Protein AF-A0A4V2ALG0-F1 (afdb_monomer_lite)

Structure (mmCIF, N/CA/C/O backbone):
data_AF-A0A4V2ALG0-F1
#
_entry.id   AF-A0A4V2ALG0-F1
#
loop_
_atom_site.group_PDB
_atom_site.id
_atom_site.type_symbol
_atom_site.label_atom_id
_atom_site.label_alt_id
_atom_site.label_comp_id
_atom_site.label_asym_id
_atom_site.label_entity_id
_atom_site.label_seq_id
_atom_site.pdbx_PDB_ins_code
_atom_site.Cartn_x
_atom_site.Cartn_y
_atom_site.Cartn_z
_atom_site.occupancy
_atom_site.B_iso_or_equiv
_atom_site.auth_seq_id
_atom_site.auth_comp_id
_atom_site.auth_asym_id
_atom_site.auth_atom_id
_atom_site.pdbx_PDB_model_num
ATOM 1 N N . MET A 1 1 ? 69.188 -24.074 -49.669 1.00 56.75 1 MET A N 1
ATOM 2 C CA . MET A 1 1 ? 67.776 -24.202 -49.230 1.00 56.75 1 MET A CA 1
ATOM 3 C C . MET A 1 1 ? 67.582 -24.717 -47.802 1.00 56.75 1 MET A C 1
ATOM 5 O O . MET A 1 1 ? 66.587 -24.349 -47.204 1.00 56.75 1 MET A O 1
ATOM 9 N N . ARG A 1 2 ? 68.477 -25.531 -47.213 1.00 62.72 2 ARG A N 1
ATOM 10 C CA . ARG A 1 2 ? 68.284 -26.038 -45.834 1.00 62.72 2 ARG A CA 1
ATOM 11 C C . ARG A 1 2 ? 68.480 -24.965 -44.745 1.00 62.72 2 ARG A C 1
ATOM 13 O O . ARG A 1 2 ? 67.666 -24.871 -43.841 1.00 62.72 2 ARG A O 1
ATOM 20 N N . ILE A 1 3 ? 69.483 -24.093 -44.883 1.00 70.00 3 ILE A N 1
ATOM 21 C CA . ILE A 1 3 ? 69.778 -22.999 -43.927 1.00 70.00 3 ILE A CA 1
ATOM 22 C C . ILE A 1 3 ? 68.693 -21.910 -43.899 1.00 70.00 3 ILE A C 1
ATOM 24 O O . ILE A 1 3 ? 68.341 -21.418 -42.832 1.00 70.00 3 ILE A O 1
ATOM 28 N N . THR A 1 4 ? 68.097 -21.591 -45.049 1.00 67.00 4 THR A N 1
ATOM 29 C CA . THR A 1 4 ? 66.991 -20.623 -45.150 1.00 67.00 4 THR A CA 1
ATOM 30 C C . THR A 1 4 ? 65.712 -21.122 -44.471 1.00 67.00 4 THR A C 1
ATOM 32 O O . THR A 1 4 ? 64.951 -20.317 -43.949 1.00 67.00 4 THR A O 1
ATOM 35 N N . ILE A 1 5 ? 65.498 -22.443 -44.423 1.00 69.81 5 ILE A N 1
ATOM 36 C CA . ILE A 1 5 ? 64.356 -23.060 -43.729 1.00 69.81 5 ILE A CA 1
ATOM 37 C C . ILE A 1 5 ? 64.545 -22.993 -42.209 1.00 69.81 5 ILE A C 1
ATOM 39 O O . ILE A 1 5 ? 63.609 -22.639 -41.502 1.00 69.81 5 ILE A O 1
ATOM 43 N N . TYR A 1 6 ? 65.757 -23.246 -41.702 1.00 71.56 6 TYR A N 1
ATOM 44 C CA . TYR A 1 6 ? 66.045 -23.099 -40.270 1.00 71.56 6 TYR A CA 1
ATOM 45 C C . TYR A 1 6 ? 65.950 -21.643 -39.801 1.00 71.56 6 TYR A C 1
ATOM 47 O O . TYR A 1 6 ? 65.432 -21.385 -38.718 1.00 71.56 6 TYR A O 1
ATOM 55 N N . PHE A 1 7 ? 66.368 -20.686 -40.633 1.00 70.06 7 PHE A N 1
ATOM 56 C CA . PHE A 1 7 ? 66.227 -19.259 -40.336 1.00 70.06 7 PHE A CA 1
ATOM 57 C C . PHE A 1 7 ? 64.752 -18.821 -40.270 1.00 70.06 7 PHE A C 1
ATOM 59 O O . PHE A 1 7 ? 64.362 -18.100 -39.355 1.00 70.06 7 PHE A O 1
ATOM 66 N N . LEU A 1 8 ? 63.911 -19.324 -41.182 1.00 65.69 8 LEU A N 1
ATOM 67 C CA . LEU A 1 8 ? 62.460 -19.104 -41.165 1.00 65.69 8 LEU A CA 1
ATOM 68 C C . LEU A 1 8 ? 61.798 -19.725 -39.919 1.00 65.69 8 LEU A C 1
ATOM 70 O O . LEU A 1 8 ? 60.897 -19.131 -39.331 1.00 65.69 8 LEU A O 1
ATOM 74 N N . PHE A 1 9 ? 62.268 -20.899 -39.491 1.00 67.62 9 PHE A N 1
ATOM 75 C CA . PHE A 1 9 ? 61.739 -21.602 -38.321 1.00 67.62 9 PHE A CA 1
ATOM 76 C C . PHE A 1 9 ? 62.095 -20.890 -37.005 1.00 67.62 9 PHE A C 1
ATOM 78 O O . PHE A 1 9 ? 61.253 -20.774 -36.120 1.00 67.62 9 PHE A O 1
ATOM 85 N N . ILE A 1 10 ? 63.312 -20.342 -36.901 1.00 69.19 10 ILE A N 1
ATOM 86 C CA . ILE A 1 10 ? 63.761 -19.548 -35.745 1.00 69.19 10 ILE A CA 1
ATOM 87 C C . ILE A 1 10 ? 63.024 -18.200 -35.680 1.00 69.19 10 ILE A C 1
ATOM 89 O O . ILE A 1 10 ? 62.610 -17.787 -34.599 1.00 69.19 10 ILE A O 1
ATOM 93 N N . LEU A 1 11 ? 62.780 -17.549 -36.824 1.00 65.62 11 LEU A N 1
ATOM 94 C CA . LEU A 1 11 ? 62.005 -16.303 -36.895 1.00 65.62 11 LEU A CA 1
ATOM 95 C C . LEU A 1 11 ? 60.551 -16.499 -36.426 1.00 65.62 11 LEU A C 1
ATOM 97 O O . LEU A 1 11 ? 60.003 -15.648 -35.732 1.00 65.62 11 LEU A O 1
ATOM 101 N N . CYS A 1 12 ? 59.940 -17.641 -36.751 1.00 61.31 12 CYS A N 1
ATOM 102 C CA . CYS A 1 12 ? 58.574 -17.967 -36.337 1.00 61.31 12 CYS A CA 1
ATOM 103 C C . CYS A 1 12 ? 58.467 -18.253 -34.824 1.00 61.31 12 CYS A C 1
ATOM 105 O O . CYS A 1 12 ? 57.448 -17.952 -34.204 1.00 61.31 12 CYS A O 1
ATOM 107 N N . LEU A 1 13 ? 59.539 -18.763 -34.208 1.00 59.53 13 LEU A N 1
ATOM 108 C CA . LEU A 1 13 ? 59.584 -19.102 -32.782 1.00 59.53 13 LEU A CA 1
ATOM 109 C C . LEU A 1 13 ? 59.753 -17.868 -31.873 1.00 59.53 13 LEU A C 1
ATOM 111 O O . LEU A 1 13 ? 59.259 -17.869 -30.749 1.00 59.53 13 LEU A O 1
ATOM 115 N N . VAL A 1 14 ? 60.372 -16.788 -32.369 1.00 58.97 14 VAL A N 1
ATOM 116 C CA . VAL A 1 14 ? 60.548 -15.521 -31.624 1.00 58.97 14 VAL A CA 1
ATOM 117 C C . VAL A 1 14 ? 59.280 -14.648 -31.637 1.00 58.97 14 VAL A C 1
ATOM 119 O O . VAL A 1 14 ? 59.068 -13.859 -30.719 1.00 58.97 14 VAL A O 1
ATOM 122 N N . CYS A 1 15 ? 58.380 -14.819 -32.611 1.00 56.28 15 CYS A N 1
ATOM 123 C CA . CYS A 1 15 ? 57.115 -14.072 -32.676 1.00 56.28 15 CYS A CA 1
ATOM 124 C C . CYS A 1 15 ? 56.004 -14.609 -31.746 1.00 56.28 15 CYS A C 1
ATOM 126 O O . CYS A 1 15 ? 54.980 -13.947 -31.589 1.00 56.28 15 CYS A O 1
ATOM 128 N N . GLY A 1 16 ? 56.178 -15.785 -31.130 1.00 58.50 16 GLY A N 1
ATOM 129 C CA . GLY A 1 16 ? 55.144 -16.435 -30.310 1.00 58.50 16 GLY A CA 1
ATOM 130 C C . GLY A 1 16 ? 55.005 -15.915 -28.872 1.00 58.50 16 GLY A C 1
ATOM 131 O O . GLY A 1 16 ? 53.985 -16.153 -28.231 1.00 58.50 16 GLY A O 1
ATOM 132 N N . SER A 1 17 ? 55.992 -15.188 -28.348 1.00 58.59 17 SER A N 1
ATOM 133 C CA . SER A 1 17 ? 56.011 -14.699 -26.961 1.00 58.59 17 SER A CA 1
ATOM 134 C C . SER A 1 17 ? 55.757 -13.194 -26.902 1.00 58.59 17 SER A C 1
ATOM 136 O O . SER A 1 17 ? 56.627 -12.421 -26.509 1.00 58.59 17 SER A O 1
ATOM 138 N N . GLY A 1 18 ? 54.573 -12.775 -27.352 1.00 57.31 18 GLY A N 1
ATOM 139 C CA . GLY A 1 18 ? 54.255 -11.356 -27.496 1.00 57.31 18 GLY A CA 1
ATOM 140 C C . GLY A 1 18 ? 52.825 -10.930 -27.195 1.00 57.31 18 GLY A C 1
ATOM 141 O O . GLY A 1 18 ? 52.535 -9.787 -27.485 1.00 57.31 18 GLY A O 1
ATOM 142 N N . PHE A 1 19 ? 51.937 -11.759 -26.629 1.00 55.88 19 PHE A N 1
ATOM 143 C CA . PHE A 1 19 ? 50.620 -11.290 -26.154 1.00 55.88 19 PHE A CA 1
ATOM 144 C C . PHE A 1 19 ? 50.095 -1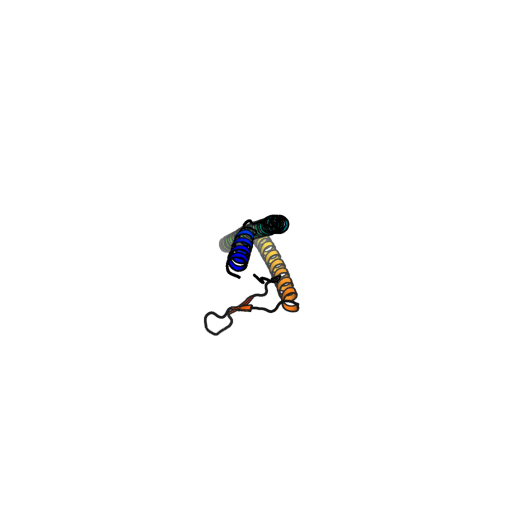2.158 -25.003 1.00 55.88 19 PHE A C 1
ATOM 146 O O . PHE A 1 19 ? 49.235 -13.013 -25.188 1.00 55.88 19 PHE A O 1
ATOM 153 N N . ALA A 1 20 ? 50.614 -11.945 -23.796 1.00 52.47 20 ALA A N 1
ATOM 154 C CA . ALA A 1 20 ? 50.040 -12.515 -22.579 1.00 52.47 20 ALA A CA 1
ATOM 155 C C . ALA A 1 20 ? 50.227 -11.552 -21.397 1.00 52.47 20 ALA A C 1
ATOM 157 O O . ALA A 1 20 ? 51.215 -11.649 -20.682 1.00 52.47 20 ALA A O 1
ATOM 158 N N . GLN A 1 21 ? 49.294 -10.598 -21.262 1.00 54.53 21 GLN A N 1
ATOM 159 C CA . GLN A 1 21 ? 48.782 -9.955 -20.031 1.00 54.53 21 GLN A CA 1
ATOM 160 C C . GLN A 1 21 ? 47.932 -8.738 -20.461 1.00 54.53 21 GLN A C 1
ATOM 162 O O . GLN A 1 21 ? 48.431 -7.810 -21.083 1.00 54.53 21 GLN A O 1
ATOM 167 N N . GLN A 1 22 ? 46.601 -8.838 -20.451 1.00 47.31 22 GLN A N 1
ATOM 168 C CA . GLN A 1 22 ? 45.689 -8.634 -19.312 1.00 47.31 22 GLN A CA 1
ATOM 169 C C . GLN A 1 22 ? 45.488 -7.168 -18.908 1.00 47.31 22 GLN A C 1
ATOM 171 O O . GLN A 1 22 ? 46.365 -6.535 -18.334 1.00 47.31 22 GLN A O 1
ATOM 176 N N . GLY A 1 23 ? 44.238 -6.721 -19.082 1.00 45.31 23 GLY A N 1
ATOM 177 C CA . GLY A 1 23 ? 43.592 -5.793 -18.159 1.00 45.31 23 GLY A CA 1
ATOM 178 C C . GLY A 1 23 ? 43.332 -4.390 -18.693 1.00 45.31 23 GLY A C 1
ATOM 179 O O . GLY A 1 23 ? 43.867 -3.430 -18.147 1.00 45.31 23 GLY A O 1
ATOM 180 N N . VAL A 1 24 ? 42.410 -4.236 -19.652 1.00 47.25 24 VAL A N 1
ATOM 181 C CA . VAL A 1 24 ? 41.595 -3.009 -19.661 1.00 47.25 24 VAL A CA 1
ATOM 182 C C . VAL A 1 24 ? 40.765 -3.062 -18.382 1.00 47.25 24 VAL A C 1
ATOM 184 O O . VAL A 1 24 ? 39.770 -3.773 -18.279 1.00 47.25 24 VAL A O 1
ATOM 187 N N . HIS A 1 25 ? 41.270 -2.416 -17.338 1.00 49.28 25 HIS A N 1
ATOM 188 C CA . HIS A 1 25 ? 40.592 -2.334 -16.061 1.00 49.28 25 HIS A CA 1
ATOM 189 C C . HIS A 1 25 ? 39.508 -1.257 -16.196 1.00 49.28 25 HIS A C 1
ATOM 191 O O . HIS A 1 25 ? 39.760 -0.078 -15.940 1.00 49.28 25 HIS A O 1
ATOM 197 N N . ASP A 1 26 ? 38.307 -1.661 -16.623 1.00 45.72 26 ASP A N 1
ATOM 198 C CA . ASP A 1 26 ? 37.106 -0.817 -16.697 1.00 45.72 26 ASP A CA 1
ATOM 199 C C . ASP A 1 26 ? 36.679 -0.353 -15.292 1.00 45.72 26 ASP A C 1
ATOM 201 O O . ASP A 1 26 ? 35.728 -0.835 -14.673 1.00 45.72 26 ASP A O 1
ATOM 205 N N . THR A 1 27 ? 37.403 0.619 -14.743 1.00 56.88 27 THR A N 1
ATOM 206 C CA . THR A 1 27 ? 37.095 1.255 -13.452 1.00 56.88 27 THR A CA 1
ATOM 207 C C . THR A 1 27 ? 35.783 2.043 -13.498 1.00 56.88 27 THR A C 1
ATOM 209 O O . THR A 1 27 ? 35.108 2.177 -12.474 1.00 56.88 27 THR A O 1
ATOM 212 N N . THR A 1 28 ? 35.362 2.492 -14.683 1.00 55.00 28 THR A N 1
ATOM 213 C CA . THR A 1 28 ? 34.087 3.189 -14.901 1.00 55.00 28 THR A CA 1
ATOM 214 C C . THR A 1 28 ? 32.878 2.270 -14.701 1.00 55.00 28 THR A C 1
ATOM 216 O O . THR A 1 28 ? 31.883 2.705 -14.120 1.00 55.00 28 THR A O 1
ATOM 219 N N . SER A 1 29 ? 32.970 0.990 -15.089 1.00 53.00 29 SER A N 1
ATOM 220 C CA . SER A 1 29 ? 31.888 0.014 -14.881 1.00 53.00 29 SER A CA 1
ATOM 221 C C . SER A 1 29 ? 31.721 -0.311 -13.394 1.00 53.00 29 SER A C 1
ATOM 223 O O . SER A 1 29 ? 30.633 -0.172 -12.839 1.00 53.00 29 SER A O 1
ATOM 225 N N . ARG A 1 30 ? 32.830 -0.598 -12.698 1.00 53.94 30 ARG A N 1
ATOM 226 C CA . ARG A 1 30 ? 32.819 -1.002 -11.281 1.00 53.94 30 ARG A CA 1
ATOM 227 C C . ARG A 1 30 ? 32.314 0.095 -10.329 1.00 53.94 30 ARG A C 1
ATOM 229 O O . ARG A 1 30 ? 31.695 -0.208 -9.311 1.00 53.94 30 ARG A O 1
ATOM 236 N N . LYS A 1 31 ? 32.563 1.375 -10.644 1.00 54.69 31 LYS A N 1
ATOM 237 C CA . LYS A 1 31 ? 32.042 2.523 -9.874 1.00 54.69 31 LYS A CA 1
ATOM 238 C C . LYS A 1 31 ? 30.543 2.763 -10.115 1.00 54.69 31 LYS A C 1
ATOM 240 O O . LYS A 1 31 ? 29.858 3.265 -9.228 1.00 54.69 31 LYS A O 1
ATOM 245 N N . ASN A 1 32 ? 30.023 2.424 -11.295 1.00 57.84 32 ASN A N 1
ATOM 246 C CA . ASN A 1 32 ? 28.595 2.552 -11.593 1.00 57.84 32 ASN A CA 1
ATOM 247 C C . ASN A 1 32 ? 27.772 1.478 -10.862 1.00 57.84 32 ASN A C 1
ATOM 249 O O . ASN A 1 32 ? 26.712 1.776 -10.310 1.00 57.84 32 ASN A O 1
ATOM 253 N N . ASP A 1 33 ? 28.302 0.258 -10.774 1.00 61.72 33 ASP A N 1
ATOM 254 C CA . ASP A 1 33 ? 27.652 -0.857 -10.078 1.00 61.72 33 ASP A CA 1
ATOM 255 C C . ASP A 1 33 ? 27.454 -0.561 -8.584 1.00 61.72 33 ASP A C 1
ATOM 257 O O . ASP A 1 33 ? 26.382 -0.813 -8.034 1.00 61.72 33 ASP A O 1
ATOM 261 N N . SER A 1 34 ? 28.433 0.074 -7.930 1.00 73.75 34 SER A N 1
ATOM 262 C CA . SER A 1 34 ? 28.315 0.448 -6.514 1.00 73.75 34 SER A CA 1
ATOM 263 C C . SER A 1 34 ? 27.272 1.544 -6.265 1.00 73.75 34 SER A C 1
ATOM 265 O O . SER A 1 34 ? 26.524 1.463 -5.290 1.00 73.75 34 SER A O 1
ATOM 267 N N . MET A 1 35 ? 27.154 2.536 -7.154 1.00 74.69 35 MET A N 1
ATOM 268 C CA . MET A 1 35 ? 26.125 3.58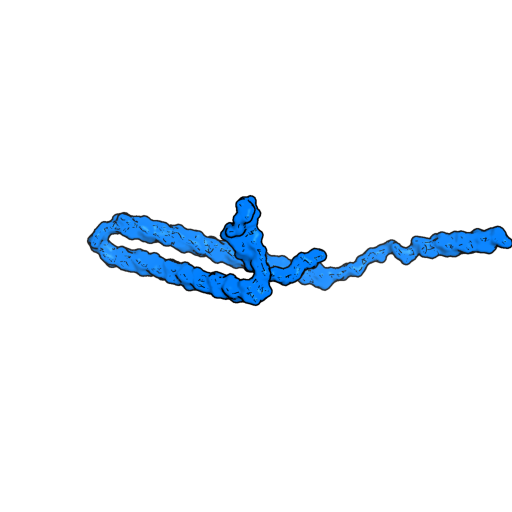0 -7.038 1.00 74.69 35 MET A CA 1
ATOM 269 C C . MET A 1 35 ? 24.712 3.042 -7.302 1.00 74.69 35 MET A C 1
ATOM 271 O O . MET A 1 35 ? 23.772 3.434 -6.607 1.00 74.69 35 MET A O 1
ATOM 275 N N . ARG A 1 36 ? 24.547 2.129 -8.270 1.00 75.62 36 ARG A N 1
ATOM 276 C CA . ARG A 1 36 ? 23.255 1.479 -8.562 1.00 75.62 36 ARG A CA 1
ATOM 277 C C . ARG A 1 36 ? 22.816 0.573 -7.416 1.00 75.62 36 ARG A C 1
ATOM 279 O O . ARG A 1 36 ? 21.663 0.661 -7.003 1.00 75.62 36 ARG A O 1
ATOM 286 N N . ASN A 1 37 ? 23.732 -0.213 -6.856 1.00 81.25 37 ASN A N 1
ATOM 287 C CA . ASN A 1 37 ? 23.446 -1.058 -5.697 1.00 81.25 37 ASN A CA 1
ATOM 288 C C . ASN A 1 37 ? 23.056 -0.217 -4.476 1.00 81.25 37 ASN A C 1
ATOM 290 O O . ASN A 1 37 ? 22.022 -0.473 -3.873 1.00 81.25 37 ASN A O 1
ATOM 294 N N . ALA A 1 38 ? 23.772 0.879 -4.201 1.00 85.12 38 ALA A N 1
ATOM 295 C CA . ALA A 1 38 ? 23.407 1.785 -3.112 1.00 85.12 38 ALA A CA 1
ATOM 296 C C . ALA A 1 38 ? 22.008 2.412 -3.287 1.00 85.12 38 ALA A C 1
ATOM 298 O O . ALA A 1 38 ? 21.296 2.629 -2.307 1.00 85.12 38 ALA A O 1
ATOM 299 N N . ALA A 1 39 ? 21.591 2.717 -4.522 1.00 85.56 39 ALA A N 1
ATOM 300 C CA . ALA A 1 39 ? 20.242 3.211 -4.795 1.00 85.56 39 ALA A CA 1
ATOM 301 C C . ALA A 1 39 ? 19.169 2.129 -4.573 1.00 85.56 39 ALA A C 1
ATOM 303 O O . ALA A 1 39 ? 18.126 2.421 -3.984 1.00 85.56 39 ALA A O 1
ATOM 304 N N . LEU A 1 40 ? 19.436 0.889 -4.996 1.00 83.88 40 LEU A N 1
ATOM 305 C CA . LEU A 1 40 ? 18.552 -0.256 -4.763 1.00 83.88 40 LEU A CA 1
ATOM 306 C C . LEU A 1 40 ? 18.416 -0.574 -3.273 1.00 83.88 40 LEU A C 1
ATOM 308 O O . LEU A 1 40 ? 17.301 -0.791 -2.803 1.00 83.88 40 LEU A O 1
ATOM 312 N N . ASP A 1 41 ? 19.514 -0.524 -2.520 1.00 88.38 41 ASP A N 1
ATOM 313 C CA . ASP A 1 41 ? 19.514 -0.757 -1.076 1.00 88.38 41 ASP A CA 1
ATOM 314 C C . ASP A 1 41 ? 18.661 0.282 -0.349 1.00 88.38 41 ASP A C 1
ATOM 316 O O . ASP A 1 41 ? 17.808 -0.072 0.464 1.00 88.38 41 ASP A O 1
ATOM 320 N N . ARG A 1 42 ? 18.809 1.568 -0.696 1.00 89.12 42 ARG A N 1
ATOM 321 C CA . ARG A 1 42 ? 17.961 2.639 -0.146 1.00 89.12 42 ARG A CA 1
ATOM 322 C C . ARG A 1 42 ? 16.489 2.422 -0.478 1.00 89.12 42 ARG A C 1
ATOM 324 O O . ARG A 1 42 ? 15.640 2.584 0.392 1.00 89.12 42 ARG A O 1
ATOM 331 N N . GLN A 1 43 ? 16.179 2.043 -1.718 1.00 88.75 43 GLN A N 1
ATOM 332 C CA . GLN A 1 43 ? 14.804 1.766 -2.125 1.00 88.75 43 GLN A CA 1
ATOM 333 C C . GLN A 1 43 ? 14.228 0.552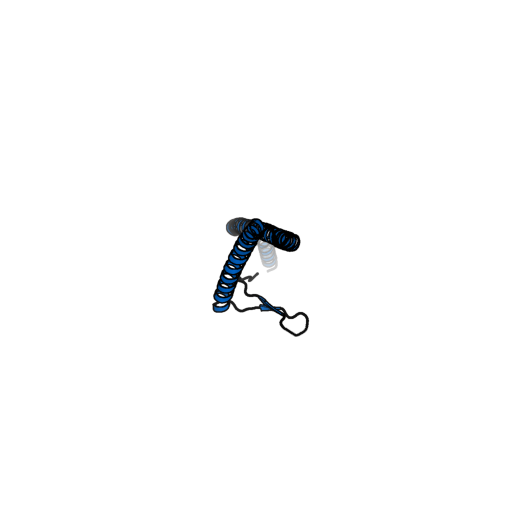 -1.381 1.00 88.75 43 GLN A C 1
ATOM 335 O O . GLN A 1 43 ? 13.071 0.580 -0.970 1.00 88.75 43 GLN A O 1
ATOM 340 N N . SER A 1 44 ? 15.028 -0.493 -1.172 1.00 90.06 44 SER A N 1
ATOM 341 C CA . SER A 1 44 ? 14.649 -1.675 -0.396 1.00 90.06 44 SER A CA 1
ATOM 342 C C . SER A 1 44 ? 14.369 -1.321 1.067 1.00 90.06 44 SER A C 1
ATOM 344 O O . SER A 1 44 ? 13.318 -1.683 1.596 1.00 90.06 44 SER A O 1
ATOM 346 N N . GLN A 1 45 ? 15.250 -0.539 1.697 1.00 94.94 45 GLN A N 1
ATOM 347 C CA . GLN A 1 45 ? 15.066 -0.043 3.065 1.00 94.94 45 GLN A CA 1
ATOM 348 C C . GLN A 1 45 ? 13.804 0.811 3.197 1.00 94.94 45 GLN A C 1
ATOM 350 O O . GLN A 1 45 ? 13.037 0.640 4.142 1.00 94.94 45 GLN A O 1
ATOM 355 N N . GLU A 1 46 ? 13.546 1.697 2.237 1.00 93.88 46 GLU A N 1
ATOM 356 C CA . GLU A 1 46 ? 12.333 2.513 2.232 1.00 93.88 46 GLU A CA 1
ATOM 357 C C . GLU A 1 46 ? 11.073 1.650 2.092 1.00 93.88 46 GLU A C 1
ATOM 359 O O . GLU A 1 46 ? 10.111 1.818 2.839 1.00 93.88 46 GLU A O 1
ATOM 364 N N . LEU A 1 47 ? 11.088 0.652 1.204 1.00 91.81 47 LEU A N 1
ATOM 365 C CA . LEU A 1 47 ? 9.984 -0.300 1.079 1.00 91.81 47 LEU A CA 1
ATOM 366 C C . LEU A 1 47 ? 9.752 -1.091 2.371 1.00 91.81 47 LEU A C 1
ATOM 368 O O . LEU A 1 47 ? 8.601 -1.348 2.717 1.00 91.81 47 LEU A O 1
ATOM 372 N N . GLN A 1 48 ? 10.810 -1.474 3.085 1.00 95.19 48 GLN A N 1
ATOM 373 C CA . GLN A 1 48 ? 10.691 -2.141 4.382 1.00 95.19 48 GLN A CA 1
ATOM 374 C C . GLN A 1 48 ? 10.061 -1.225 5.435 1.00 95.19 48 GLN A C 1
ATOM 376 O O . GLN A 1 48 ? 9.151 -1.658 6.137 1.00 95.19 48 GLN A O 1
ATOM 381 N N . ARG A 1 49 ? 10.468 0.048 5.500 1.00 95.44 49 ARG A N 1
ATOM 382 C CA . ARG A 1 49 ? 9.867 1.039 6.409 1.00 95.44 49 ARG A CA 1
ATOM 383 C C . ARG A 1 49 ? 8.384 1.247 6.127 1.00 95.44 49 ARG A C 1
ATOM 385 O O . ARG A 1 49 ? 7.574 1.207 7.047 1.00 95.44 49 ARG A O 1
ATOM 392 N N . LEU A 1 50 ? 8.019 1.401 4.855 1.00 92.62 50 LEU A N 1
ATOM 393 C CA . LEU A 1 50 ? 6.622 1.551 4.444 1.00 92.62 50 LEU A CA 1
ATOM 394 C C . LEU A 1 50 ? 5.786 0.307 4.770 1.00 92.62 50 LEU A C 1
ATOM 396 O O . LEU A 1 50 ? 4.622 0.435 5.146 1.00 92.62 50 LEU A O 1
ATOM 400 N N . LYS A 1 51 ? 6.362 -0.894 4.637 1.00 93.12 51 LYS A N 1
ATOM 401 C CA . LYS A 1 51 ? 5.700 -2.143 5.040 1.00 93.12 51 LYS A CA 1
ATOM 402 C C . LYS A 1 51 ? 5.490 -2.213 6.548 1.00 93.12 51 LYS A C 1
ATOM 404 O O . LYS A 1 51 ? 4.379 -2.516 6.961 1.00 93.12 51 LYS A O 1
ATOM 409 N N . ALA A 1 52 ? 6.505 -1.882 7.343 1.00 95.38 52 ALA A N 1
ATOM 410 C CA . ALA A 1 52 ? 6.392 -1.868 8.799 1.00 95.38 52 ALA A CA 1
ATOM 411 C C . ALA A 1 52 ? 5.298 -0.895 9.271 1.00 95.38 52 ALA A C 1
ATOM 413 O O . ALA A 1 52 ? 4.421 -1.288 10.034 1.00 95.38 52 ALA A O 1
ATOM 414 N N . ALA A 1 53 ? 5.273 0.329 8.731 1.00 92.00 53 ALA A N 1
ATOM 415 C CA . ALA A 1 53 ? 4.220 1.303 9.030 1.00 92.00 53 ALA A CA 1
ATOM 416 C C . ALA A 1 53 ? 2.820 0.788 8.641 1.00 92.00 53 ALA A C 1
ATOM 418 O O . ALA A 1 53 ? 1.854 0.949 9.378 1.00 92.00 53 ALA A O 1
ATOM 419 N N . HIS A 1 54 ? 2.702 0.107 7.498 1.00 91.50 54 HIS A N 1
ATOM 420 C CA . HIS A 1 54 ? 1.437 -0.492 7.071 1.00 91.50 54 HIS A CA 1
ATOM 421 C C . HIS A 1 54 ? 0.966 -1.635 7.984 1.00 91.50 54 HIS A C 1
ATOM 423 O O . HIS A 1 54 ? -0.237 -1.817 8.197 1.00 91.50 54 HIS A O 1
ATOM 429 N N . GLU A 1 55 ? 1.892 -2.457 8.471 1.00 94.69 55 GLU A N 1
ATOM 430 C CA . GLU A 1 55 ? 1.596 -3.532 9.420 1.00 94.69 55 GLU A CA 1
ATOM 431 C C . GLU A 1 55 ? 1.130 -2.964 10.762 1.00 94.69 55 GLU A C 1
ATOM 433 O O . GLU A 1 55 ? 0.131 -3.439 11.305 1.00 94.69 55 GLU A O 1
ATOM 438 N N . GLU A 1 56 ? 1.773 -1.897 11.238 1.00 95.00 56 GLU A N 1
ATOM 439 C CA . GLU A 1 56 ? 1.357 -1.154 12.428 1.00 95.00 56 GLU A CA 1
ATOM 440 C C . GLU A 1 56 ? -0.059 -0.576 12.272 1.00 95.00 56 GLU A C 1
ATOM 442 O O . GLU A 1 56 ? -0.923 -0.843 13.109 1.00 95.00 56 GLU A O 1
ATOM 447 N N . ASP A 1 57 ? -0.348 0.105 11.158 1.00 93.12 57 ASP A N 1
ATOM 448 C CA . ASP A 1 57 ? -1.688 0.625 10.844 1.00 93.12 57 ASP A CA 1
ATOM 449 C C . ASP A 1 57 ? -2.744 -0.492 10.814 1.00 93.12 57 ASP A C 1
ATOM 451 O O . ASP A 1 57 ? -3.875 -0.333 11.289 1.00 93.12 57 ASP A O 1
ATOM 455 N N . SER A 1 58 ? -2.382 -1.650 10.256 1.00 93.69 58 SER A N 1
ATOM 456 C CA . SER A 1 58 ? -3.265 -2.814 10.172 1.00 93.69 58 SER A CA 1
ATOM 457 C C . SER A 1 58 ? -3.565 -3.388 11.555 1.00 93.69 58 SER A C 1
ATOM 459 O O . SER A 1 58 ? -4.720 -3.708 11.846 1.00 93.69 58 SER A O 1
ATOM 461 N N . LEU A 1 59 ? -2.558 -3.475 12.427 1.00 96.19 59 LEU A N 1
ATOM 462 C CA . LEU A 1 59 ? -2.729 -3.907 13.810 1.00 96.19 59 LEU A CA 1
ATOM 463 C C . LEU A 1 59 ? -3.575 -2.905 14.600 1.00 96.19 59 LEU A C 1
ATOM 465 O O . LEU A 1 59 ? -4.529 -3.303 15.273 1.00 96.19 59 LEU A O 1
ATOM 469 N N . ARG A 1 60 ? -3.292 -1.605 14.464 1.00 95.56 60 ARG A N 1
ATOM 470 C CA . ARG A 1 60 ? -4.052 -0.536 15.119 1.00 95.56 60 ARG A CA 1
ATOM 471 C C . ARG A 1 60 ? -5.518 -0.573 14.711 1.00 95.56 60 ARG A C 1
ATOM 473 O O . ARG A 1 60 ? -6.404 -0.507 15.557 1.00 95.56 60 ARG A O 1
ATOM 480 N N . LYS A 1 61 ? -5.798 -0.779 13.426 1.00 95.94 61 LYS A N 1
ATOM 481 C CA . LYS A 1 61 ? -7.158 -0.957 12.911 1.00 95.94 61 LYS A CA 1
ATOM 482 C C . LYS A 1 61 ? -7.888 -2.122 13.584 1.00 95.94 61 LYS A C 1
ATOM 484 O O . LYS A 1 61 ? -9.050 -1.960 13.950 1.00 95.94 61 LYS A O 1
ATOM 489 N N . VAL A 1 62 ? -7.231 -3.271 13.748 1.00 95.75 62 VAL A N 1
ATOM 490 C CA . VAL A 1 62 ? -7.818 -4.437 14.431 1.00 95.75 62 VAL A CA 1
ATOM 491 C C . VAL A 1 62 ? -8.110 -4.116 15.897 1.00 95.75 62 VAL A C 1
ATOM 493 O O . VAL A 1 62 ? -9.200 -4.424 16.377 1.00 95.75 62 VAL A O 1
ATOM 496 N N . GLN A 1 63 ? -7.191 -3.437 16.588 1.00 95.44 63 GLN A N 1
ATOM 497 C CA . GLN A 1 63 ? -7.389 -2.999 17.973 1.00 95.44 63 GLN A CA 1
ATOM 498 C C . GLN A 1 63 ? -8.587 -2.052 18.108 1.00 95.44 63 GLN A C 1
ATOM 500 O O . GLN A 1 6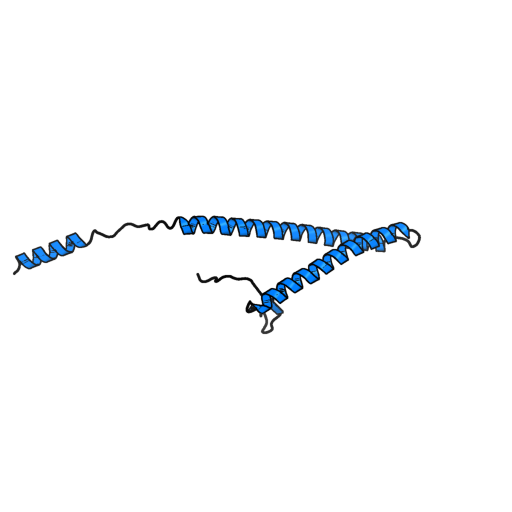3 ? -9.463 -2.298 18.931 1.00 95.44 63 GLN A O 1
ATOM 505 N N . LEU A 1 64 ? -8.685 -1.031 17.250 1.00 94.81 64 LEU A N 1
ATOM 506 C CA . LEU A 1 64 ? -9.811 -0.089 17.238 1.00 94.81 64 LEU A CA 1
ATOM 507 C C . LEU A 1 64 ? -11.149 -0.791 16.984 1.00 94.81 64 LEU A C 1
ATOM 509 O O . LEU A 1 64 ? -12.168 -0.438 17.573 1.00 94.81 64 LEU A O 1
ATOM 513 N N . GLN A 1 65 ? -11.162 -1.797 16.106 1.00 93.62 65 GLN A N 1
ATOM 514 C CA . GLN A 1 65 ? -12.357 -2.598 15.843 1.00 93.62 65 GLN A CA 1
ATOM 515 C C . GLN A 1 65 ? -12.753 -3.452 17.052 1.00 93.62 65 GLN A C 1
ATOM 517 O O . GLN A 1 65 ? -13.942 -3.541 17.361 1.00 93.62 65 GLN A O 1
ATOM 522 N N . ALA A 1 66 ? -11.780 -4.044 17.746 1.00 94.25 66 ALA A N 1
ATOM 523 C CA . ALA A 1 66 ? -12.020 -4.795 18.972 1.00 94.25 66 ALA A CA 1
ATOM 524 C C . ALA A 1 66 ? -12.553 -3.882 20.087 1.00 94.25 66 ALA A C 1
ATOM 526 O O . ALA A 1 66 ? -13.569 -4.198 20.708 1.00 94.25 66 ALA A O 1
ATOM 527 N N . GLU A 1 67 ? -11.948 -2.710 20.278 1.00 92.12 67 GLU A N 1
ATOM 528 C CA . GLU A 1 67 ? -12.382 -1.728 21.272 1.00 92.12 67 GLU A CA 1
ATOM 529 C C . GLU A 1 67 ? -13.816 -1.253 20.994 1.00 92.12 67 GLU A C 1
ATOM 531 O O . GLU A 1 67 ? -14.671 -1.325 21.878 1.00 92.12 67 GLU A O 1
ATOM 536 N N . LEU A 1 68 ? -14.130 -0.917 19.736 1.00 92.31 68 LEU A N 1
ATOM 537 C CA . LEU A 1 68 ? -15.492 -0.593 19.295 1.00 92.31 68 LEU A CA 1
ATOM 538 C C . LEU A 1 68 ? -16.504 -1.711 19.560 1.00 92.31 68 LEU A C 1
ATOM 540 O O . LEU A 1 68 ? -17.656 -1.410 19.867 1.00 92.31 68 LEU A O 1
ATOM 544 N N . SER A 1 69 ? -16.101 -2.978 19.443 1.00 89.81 69 SER A N 1
ATOM 545 C CA . SER A 1 69 ? -16.984 -4.117 19.725 1.00 89.81 69 SER A CA 1
ATOM 546 C C . SER A 1 69 ? -17.219 -4.346 21.222 1.00 89.81 69 SER A C 1
ATOM 548 O O . SER A 1 69 ? -18.267 -4.859 21.604 1.00 89.81 69 SER A O 1
ATOM 550 N N . SER A 1 70 ? -16.267 -3.939 22.067 1.00 89.50 70 SER A N 1
ATOM 551 C CA . SER A 1 70 ? -16.344 -4.064 23.529 1.00 89.50 70 SER A CA 1
ATOM 552 C C . SER A 1 70 ? -17.098 -2.917 24.215 1.00 89.50 70 SER A C 1
ATOM 554 O O . SER A 1 70 ? -17.524 -3.050 25.365 1.00 89.50 70 SER A O 1
ATOM 556 N N . LEU A 1 71 ? -17.275 -1.791 23.519 1.00 89.31 71 LEU A N 1
ATOM 557 C CA . LEU A 1 71 ? -17.925 -0.592 24.044 1.00 89.31 71 LEU A CA 1
ATOM 558 C C . LEU A 1 71 ? -19.430 -0.791 24.253 1.00 89.31 71 LEU A C 1
ATOM 560 O O . LEU A 1 71 ? -20.156 -1.272 23.381 1.00 89.31 71 LEU A O 1
ATOM 564 N N . LYS A 1 72 ? -19.919 -0.345 25.413 1.00 80.44 72 LYS A N 1
ATOM 565 C CA . LYS A 1 72 ? -21.351 -0.312 25.736 1.00 80.44 72 LYS A CA 1
ATOM 566 C C . LYS A 1 72 ? -22.008 0.929 25.118 1.00 80.44 72 LYS A C 1
ATOM 568 O O . LYS A 1 72 ? -21.364 1.959 24.939 1.00 80.44 72 LYS A O 1
ATOM 573 N N . SER A 1 73 ? -23.315 0.864 24.842 1.00 73.44 73 SER A N 1
ATOM 574 C CA . SER A 1 73 ? -24.080 1.951 24.191 1.00 73.44 73 SER A CA 1
ATOM 575 C C . SER A 1 73 ? -24.083 3.300 24.927 1.00 73.44 73 SER A C 1
ATOM 577 O O . SER A 1 73 ? -24.470 4.308 24.341 1.00 73.44 73 SER A O 1
ATOM 579 N N . THR A 1 74 ? -23.668 3.351 26.191 1.00 78.00 74 THR A N 1
ATOM 580 C CA . THR A 1 74 ? -23.559 4.588 26.976 1.00 78.00 74 THR A CA 1
ATOM 581 C C . THR A 1 74 ? -22.303 5.410 26.656 1.00 78.00 74 THR A C 1
ATOM 583 O O . THR A 1 74 ? -22.298 6.615 26.894 1.00 78.00 74 THR A O 1
ATOM 586 N N . ASP A 1 75 ? -21.270 4.815 26.052 1.00 83.19 75 ASP A N 1
ATOM 587 C CA . ASP A 1 75 ? -19.978 5.464 25.780 1.00 83.19 75 ASP A CA 1
ATOM 588 C C . ASP A 1 75 ? -19.923 6.127 24.386 1.00 83.19 75 ASP A C 1
ATOM 590 O O . ASP A 1 75 ? -19.026 5.886 23.573 1.00 83.19 75 ASP A O 1
ATOM 594 N N . ASN A 1 76 ? -20.899 6.989 24.084 1.00 86.25 76 ASN A N 1
ATOM 595 C CA . ASN A 1 76 ? -21.035 7.610 22.757 1.00 86.25 76 ASN A CA 1
ATOM 596 C C . ASN A 1 76 ? -19.843 8.500 22.357 1.00 86.25 76 ASN A C 1
ATOM 598 O O . ASN A 1 76 ? -19.480 8.529 21.181 1.00 86.25 76 ASN A O 1
ATOM 602 N N . LEU A 1 77 ? -19.214 9.192 23.316 1.00 88.75 77 LEU A N 1
ATOM 603 C CA . LEU A 1 77 ? -18.046 10.044 23.051 1.00 88.75 77 LEU A CA 1
ATOM 604 C C . LEU A 1 77 ? -16.826 9.220 22.618 1.00 88.75 77 LEU A C 1
ATOM 606 O O . LEU A 1 77 ? -16.261 9.479 21.559 1.00 88.75 77 LEU A O 1
ATOM 610 N N . LYS A 1 78 ? -16.485 8.170 23.377 1.00 89.31 78 LYS A N 1
ATOM 611 C CA . LYS A 1 78 ? -15.381 7.253 23.040 1.00 89.31 78 LYS A CA 1
ATOM 612 C C . LYS A 1 78 ? -15.623 6.551 21.708 1.00 89.31 78 LYS A C 1
ATOM 614 O O . LYS A 1 78 ? -14.727 6.4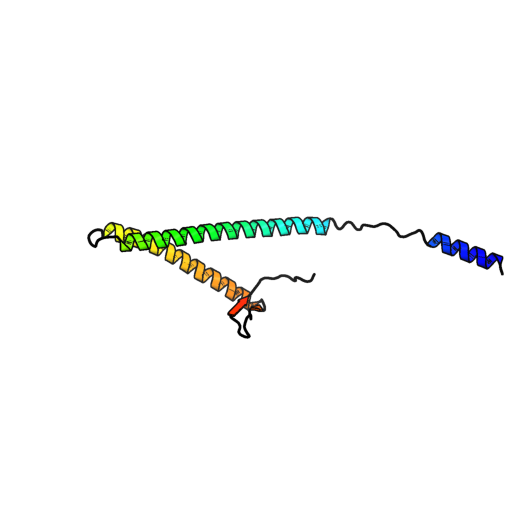30 20.881 1.00 89.31 78 LYS A O 1
ATOM 619 N N . LYS A 1 79 ? -16.867 6.140 21.448 1.00 91.62 79 LYS A N 1
ATOM 620 C CA . LYS A 1 79 ? -17.248 5.548 20.162 1.00 91.62 79 LYS A CA 1
ATOM 621 C C . LYS A 1 79 ? -16.993 6.503 18.992 1.00 91.62 79 LYS A C 1
ATOM 623 O O . LYS A 1 79 ? -16.494 6.066 17.957 1.00 91.62 79 LYS A O 1
ATOM 628 N N . ALA A 1 80 ? -17.336 7.783 19.136 1.00 91.69 80 ALA A N 1
ATOM 629 C CA . ALA A 1 80 ? -17.097 8.784 18.099 1.00 91.69 80 ALA A CA 1
ATOM 630 C C . ALA A 1 80 ? -15.596 9.000 17.844 1.00 91.69 80 ALA A C 1
ATOM 632 O O . ALA A 1 80 ? -15.187 9.082 16.686 1.00 91.69 80 ALA A O 1
ATOM 633 N N . GLU A 1 81 ? -14.785 9.021 18.902 1.00 93.50 81 GLU A N 1
ATOM 634 C CA . GLU A 1 81 ? -13.326 9.143 18.825 1.00 93.50 81 GLU A CA 1
ATOM 635 C C . GLU A 1 81 ? -12.690 7.974 18.057 1.00 93.50 81 GLU A C 1
ATOM 637 O O . GLU A 1 81 ? -12.032 8.192 17.036 1.00 93.50 81 GLU A O 1
ATOM 642 N N . LEU A 1 82 ? -12.981 6.730 18.453 1.00 93.69 82 LEU A N 1
ATOM 643 C CA . LEU A 1 82 ? -12.443 5.531 17.796 1.00 93.69 82 LEU A CA 1
ATOM 644 C C . LEU A 1 82 ? -12.895 5.408 16.334 1.00 93.69 82 LEU A C 1
ATOM 646 O O . LEU A 1 82 ? -12.128 4.985 15.466 1.00 93.69 82 LEU A O 1
ATOM 650 N N . LEU A 1 83 ? -14.140 5.791 16.029 1.00 94.00 83 LEU A N 1
ATOM 651 C CA . LEU A 1 83 ? -14.627 5.853 14.647 1.00 94.00 83 LEU A CA 1
ATOM 652 C C . LEU A 1 83 ? -13.905 6.931 13.833 1.00 94.00 83 LEU A C 1
ATOM 654 O O . LEU A 1 83 ? -13.661 6.723 12.642 1.00 94.00 83 LEU A O 1
ATOM 658 N N . GLY A 1 84 ? -13.563 8.058 14.457 1.00 95.19 84 GLY A N 1
ATOM 659 C CA . GLY A 1 84 ? -12.747 9.112 13.864 1.00 95.19 84 GLY A CA 1
ATOM 660 C C . GLY A 1 84 ? -11.360 8.602 13.486 1.00 95.19 84 GLY A C 1
ATOM 661 O O . GLY A 1 84 ? -10.963 8.720 12.325 1.00 95.19 84 GLY A O 1
ATOM 662 N N . GLU A 1 85 ? -10.665 7.951 14.418 1.00 94.31 85 GLU A N 1
ATOM 663 C CA . GLU A 1 85 ? -9.338 7.368 14.180 1.00 94.31 85 GLU A CA 1
ATOM 664 C C . GLU A 1 85 ? -9.381 6.311 13.062 1.00 94.31 85 GLU A C 1
ATOM 666 O O . GLU A 1 85 ? -8.629 6.373 12.085 1.00 94.31 85 GLU A O 1
ATOM 671 N N . LEU A 1 86 ? -10.358 5.402 13.119 1.00 94.75 86 LEU A N 1
ATOM 672 C CA . LEU A 1 86 ? -10.559 4.372 12.101 1.00 94.75 86 LEU A CA 1
ATOM 673 C C . LEU A 1 86 ? -10.851 4.968 10.715 1.00 94.75 86 LEU A C 1
ATOM 675 O O . LEU A 1 86 ? -10.418 4.426 9.691 1.00 94.75 86 LEU A O 1
ATOM 679 N N . LYS A 1 87 ? -11.595 6.078 10.654 1.00 96.00 87 LYS A N 1
ATOM 680 C CA . LYS A 1 87 ? -11.878 6.797 9.407 1.00 96.00 87 LYS A CA 1
ATOM 681 C C . LYS A 1 87 ? -10.613 7.428 8.832 1.00 96.00 87 LYS A C 1
ATOM 683 O O . LYS A 1 87 ? -10.436 7.373 7.613 1.00 96.00 87 LYS A O 1
ATOM 688 N N . THR A 1 88 ? -9.739 7.978 9.670 1.00 95.06 88 THR A N 1
ATOM 689 C CA . THR A 1 88 ? -8.451 8.546 9.247 1.00 95.06 88 THR A CA 1
ATOM 690 C C . THR A 1 88 ? -7.577 7.479 8.593 1.00 95.06 88 THR A C 1
ATOM 692 O O . THR A 1 88 ? -7.182 7.652 7.437 1.00 95.06 88 THR A O 1
ATOM 695 N N . ILE A 1 89 ? -7.399 6.324 9.247 1.00 93.56 89 ILE A N 1
ATOM 696 C CA . ILE A 1 89 ? -6.631 5.187 8.702 1.00 93.56 89 ILE A CA 1
ATOM 697 C C . ILE A 1 89 ? -7.224 4.726 7.360 1.00 93.56 89 ILE A C 1
ATOM 699 O O . ILE A 1 89 ? -6.531 4.633 6.345 1.00 93.56 89 ILE A O 1
ATOM 703 N N . ARG A 1 90 ? -8.547 4.512 7.301 1.00 94.06 90 ARG A N 1
ATOM 704 C CA . ARG A 1 90 ? -9.238 4.078 6.070 1.00 94.06 90 ARG A CA 1
ATOM 705 C C . ARG A 1 90 ? -9.110 5.077 4.920 1.00 94.06 90 ARG A C 1
ATOM 707 O O . ARG A 1 90 ? -9.039 4.665 3.759 1.00 94.06 90 ARG A O 1
ATOM 714 N N . SER A 1 91 ? -9.114 6.372 5.222 1.00 95.06 91 SER A N 1
ATOM 715 C CA . SER A 1 91 ? -8.984 7.427 4.215 1.00 95.06 91 SER A CA 1
ATOM 716 C C . SER A 1 91 ? -7.568 7.456 3.640 1.00 95.06 91 SER A C 1
ATOM 718 O O . SER A 1 91 ? -7.418 7.471 2.417 1.00 95.06 91 SER A O 1
ATOM 720 N N . GLY A 1 92 ? -6.543 7.355 4.493 1.00 93.12 92 GLY A N 1
ATOM 721 C CA . GLY A 1 92 ? -5.145 7.226 4.066 1.00 93.12 92 GLY A CA 1
ATOM 722 C C . GLY A 1 92 ? -4.920 6.000 3.174 1.00 93.12 92 GLY A C 1
ATOM 723 O O . GLY A 1 92 ? -4.376 6.113 2.073 1.00 93.12 92 GLY A O 1
ATOM 724 N N . ASP A 1 93 ? -5.453 4.846 3.579 1.00 92.38 93 ASP A N 1
ATOM 725 C CA . ASP A 1 93 ? -5.448 3.613 2.786 1.00 92.38 93 ASP A CA 1
ATOM 726 C C . ASP A 1 93 ? -6.099 3.780 1.410 1.00 92.38 93 ASP A C 1
ATOM 728 O O . ASP A 1 93 ? -5.607 3.258 0.408 1.00 92.38 93 ASP A O 1
ATOM 732 N N . SER A 1 94 ? -7.231 4.483 1.345 1.00 94.56 94 SER A N 1
ATOM 733 C CA . SER A 1 94 ? -7.944 4.727 0.091 1.00 94.56 94 SER A CA 1
ATOM 734 C C . SER A 1 94 ? -7.111 5.570 -0.874 1.00 94.56 94 SER A C 1
ATOM 736 O O . SER A 1 94 ? -6.953 5.202 -2.041 1.00 94.56 94 SER A O 1
ATOM 738 N N . LEU A 1 95 ? -6.509 6.654 -0.378 1.00 95.69 95 LEU A N 1
ATOM 739 C CA . LEU A 1 95 ? -5.636 7.526 -1.166 1.00 95.69 95 LEU A CA 1
ATOM 740 C C . LEU A 1 95 ? -4.397 6.779 -1.674 1.00 95.69 95 LEU A C 1
ATOM 742 O O . LEU A 1 95 ? -4.064 6.881 -2.858 1.00 95.69 95 LEU A O 1
ATOM 746 N N . ARG A 1 96 ? -3.765 5.958 -0.824 1.00 92.69 96 ARG A N 1
ATOM 747 C CA . ARG A 1 96 ? -2.661 5.065 -1.215 1.00 92.69 96 ARG A CA 1
ATOM 748 C C . ARG A 1 96 ? -3.104 4.092 -2.315 1.00 92.69 96 ARG A C 1
ATOM 750 O O . ARG A 1 96 ? -2.442 4.011 -3.350 1.00 92.69 96 ARG A O 1
ATOM 757 N N . ARG A 1 97 ? -4.278 3.471 -2.126 1.00 94.56 97 ARG A N 1
ATOM 758 C CA . ARG A 1 97 ? -5.109 2.730 -3.103 1.00 94.56 97 ARG A CA 1
ATOM 759 C C . ARG A 1 97 ? -5.045 3.330 -4.510 1.00 94.56 97 ARG A C 1
ATOM 761 O O . ARG A 1 97 ? -4.594 2.736 -5.492 1.00 94.56 97 ARG A O 1
ATOM 768 N N . ILE A 1 98 ? -5.545 4.557 -4.574 1.00 97.06 98 ILE A N 1
ATOM 769 C CA . ILE A 1 98 ? -5.729 5.321 -5.805 1.00 97.06 98 ILE A CA 1
ATOM 770 C C . ILE A 1 98 ? -4.380 5.692 -6.425 1.00 97.06 98 ILE A C 1
ATOM 772 O O . ILE A 1 98 ? -4.213 5.557 -7.636 1.00 97.06 98 ILE A O 1
ATOM 776 N N . SER A 1 99 ? -3.410 6.124 -5.616 1.00 94.94 99 SER A N 1
ATOM 777 C CA . SER A 1 99 ? -2.066 6.475 -6.090 1.00 94.94 99 SER A CA 1
ATOM 778 C C . SER A 1 99 ? -1.362 5.281 -6.739 1.00 94.94 99 SER A C 1
ATOM 780 O O . SER A 1 99 ? -0.893 5.383 -7.872 1.00 94.94 99 SER A O 1
ATOM 782 N N . GLN A 1 100 ? -1.375 4.117 -6.082 1.00 92.31 100 GLN A N 1
ATOM 783 C CA . GLN A 1 100 ? -0.795 2.881 -6.618 1.00 92.31 100 GLN A CA 1
ATOM 784 C C . GLN A 1 100 ? -1.460 2.466 -7.933 1.00 92.31 100 GLN A C 1
ATOM 786 O O . GLN A 1 100 ? -0.771 2.144 -8.901 1.00 92.31 100 GLN A O 1
ATOM 791 N N . ARG A 1 101 ? -2.795 2.541 -8.010 1.00 94.62 101 ARG A N 1
ATOM 792 C CA . ARG A 1 101 ? -3.527 2.263 -9.253 1.00 94.62 101 ARG A CA 1
ATOM 793 C C . ARG A 1 101 ? -3.105 3.203 -10.383 1.00 94.62 101 ARG A C 1
ATOM 795 O O . ARG A 1 101 ? -2.765 2.726 -11.460 1.00 94.62 101 ARG A O 1
ATOM 802 N N . ARG A 1 102 ? -3.041 4.516 -10.130 1.00 95.81 102 ARG A N 1
ATOM 803 C CA . ARG A 1 102 ? -2.593 5.508 -11.126 1.00 95.81 102 ARG A CA 1
ATOM 804 C C . ARG A 1 102 ? -1.171 5.239 -11.622 1.00 95.81 102 ARG A C 1
ATOM 806 O O . ARG A 1 102 ? -0.903 5.414 -12.810 1.00 95.81 102 ARG A O 1
ATOM 813 N N . GLN A 1 103 ? -0.268 4.808 -10.740 1.00 91.62 103 GLN A N 1
ATOM 814 C CA . GLN A 1 103 ? 1.094 4.425 -11.126 1.00 91.62 103 GLN A CA 1
ATOM 815 C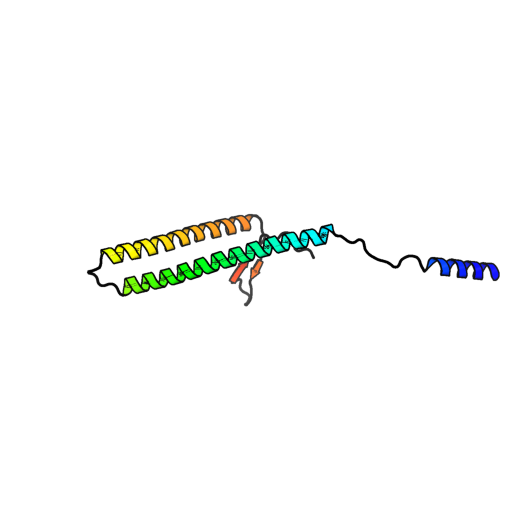 C . GLN A 1 103 ? 1.088 3.205 -12.053 1.00 91.62 103 GLN A C 1
ATOM 817 O O . GLN A 1 103 ? 1.717 3.241 -13.109 1.00 91.62 103 GLN A O 1
ATOM 822 N N . VAL A 1 104 ? 0.332 2.159 -11.708 1.00 91.38 104 VAL A N 1
ATOM 823 C CA . VAL A 1 104 ? 0.190 0.959 -12.548 1.00 91.38 104 VAL A CA 1
ATOM 824 C C . VAL A 1 104 ? -0.414 1.304 -13.909 1.00 91.38 104 VAL A C 1
ATOM 826 O O . VAL A 1 104 ? 0.123 0.892 -14.933 1.00 91.38 104 VAL A O 1
ATOM 829 N N . ASP A 1 105 ? -1.482 2.099 -13.949 1.00 93.75 105 ASP A N 1
ATOM 830 C CA . ASP A 1 105 ? -2.130 2.495 -15.204 1.00 93.75 105 ASP A CA 1
ATOM 831 C C . ASP A 1 105 ? -1.210 3.361 -16.075 1.00 93.75 105 ASP A C 1
ATOM 833 O O . ASP A 1 105 ? -1.200 3.240 -17.301 1.00 93.75 105 ASP A O 1
ATOM 837 N N . SER A 1 106 ? -0.358 4.172 -15.448 1.00 92.50 106 SER A N 1
ATOM 838 C CA . SER A 1 106 ? 0.688 4.913 -16.152 1.00 92.50 106 SER A CA 1
ATOM 839 C C . SER A 1 106 ? 1.752 3.987 -16.742 1.00 92.50 106 SER A C 1
ATOM 841 O O . SER A 1 106 ? 2.168 4.203 -17.875 1.00 92.50 106 SER A O 1
ATOM 843 N N . LEU A 1 107 ? 2.165 2.940 -16.022 1.00 90.19 107 LEU A N 1
ATOM 844 C CA . LEU A 1 107 ? 3.133 1.956 -16.519 1.00 90.19 107 LEU A CA 1
ATOM 845 C C . LEU A 1 107 ? 2.573 1.127 -17.679 1.00 90.19 107 LEU A C 1
ATOM 847 O O . LEU A 1 107 ? 3.276 0.915 -18.664 1.00 90.19 107 LEU A O 1
ATOM 851 N N . LYS A 1 108 ? 1.300 0.722 -17.609 1.00 91.44 108 LYS A N 1
ATOM 852 C CA . LYS A 1 108 ? 0.618 -0.056 -18.660 1.00 91.44 108 LYS A CA 1
ATOM 853 C C . LYS A 1 108 ? 0.668 0.598 -20.040 1.00 91.44 108 LYS A C 1
ATOM 855 O O . LYS A 1 108 ? 0.659 -0.106 -21.041 1.00 91.44 108 LYS A O 1
ATOM 860 N N . ARG A 1 109 ? 0.723 1.932 -20.097 1.00 90.62 109 ARG A N 1
ATOM 861 C CA . ARG A 1 109 ? 0.800 2.694 -21.354 1.00 90.62 109 ARG A CA 1
ATOM 862 C C . ARG A 1 109 ? 2.115 2.503 -22.106 1.00 90.62 109 ARG A C 1
ATOM 864 O O . ARG A 1 109 ? 2.144 2.718 -23.310 1.00 90.62 109 ARG A O 1
ATOM 871 N N . PHE A 1 110 ? 3.190 2.149 -21.404 1.00 88.31 110 PHE A N 1
ATOM 872 C CA . PHE A 1 110 ? 4.544 2.138 -21.963 1.00 88.31 110 PHE A CA 1
ATOM 873 C C . PHE A 1 110 ? 5.252 0.789 -21.833 1.00 88.31 110 PHE A C 1
ATOM 875 O O . PHE A 1 110 ? 6.243 0.551 -22.516 1.00 88.31 110 PHE A O 1
ATOM 882 N N . VAL A 1 111 ? 4.776 -0.088 -20.948 1.00 89.12 111 VAL A N 1
ATOM 883 C CA . VAL A 1 111 ? 5.449 -1.337 -20.586 1.00 89.12 111 VAL A CA 1
ATOM 884 C C . VAL A 1 111 ? 4.575 -2.528 -20.956 1.00 89.12 111 VAL A C 1
ATOM 886 O O . VAL A 1 111 ? 3.412 -2.611 -20.556 1.00 89.12 111 VAL A O 1
ATOM 889 N N . LYS A 1 112 ? 5.161 -3.501 -21.663 1.00 89.56 112 LYS A N 1
ATOM 890 C CA . LYS A 1 112 ? 4.523 -4.797 -21.909 1.00 89.56 112 LYS A CA 1
ATOM 891 C C . LYS A 1 112 ? 4.450 -5.591 -20.603 1.00 89.56 112 LYS A C 1
ATOM 893 O O . LYS A 1 112 ? 5.462 -5.805 -19.944 1.00 89.56 112 LYS A O 1
ATOM 898 N N . GLY A 1 113 ? 3.247 -6.020 -20.239 1.00 89.81 113 GLY A N 1
ATOM 899 C CA . GLY A 1 113 ? 3.026 -6.824 -19.042 1.00 89.81 113 GLY A CA 1
ATOM 900 C C . GLY A 1 113 ? 3.441 -8.287 -19.224 1.00 89.81 113 GLY A C 1
ATOM 901 O O . GLY A 1 113 ? 3.290 -8.850 -20.310 1.00 89.81 113 GLY A O 1
ATOM 902 N N . PHE A 1 114 ? 3.913 -8.908 -18.144 1.00 90.81 114 PHE A N 1
ATOM 903 C CA . PHE A 1 114 ? 4.279 -10.324 -18.092 1.00 90.81 114 PHE A CA 1
ATOM 904 C C . PHE A 1 114 ? 3.243 -11.118 -17.280 1.00 90.81 114 PHE A C 1
ATOM 906 O O . PHE A 1 114 ? 3.083 -10.851 -16.086 1.00 90.81 114 PHE A O 1
ATOM 913 N N . PRO A 1 115 ? 2.504 -12.059 -17.897 1.00 92.69 115 PRO A N 1
ATOM 914 C CA . PRO A 1 115 ? 1.486 -12.840 -17.203 1.00 92.69 115 PRO A CA 1
ATOM 915 C C . PRO A 1 115 ? 2.115 -13.925 -16.319 1.00 92.69 115 PRO A C 1
ATOM 917 O O . PRO A 1 115 ? 3.004 -14.651 -16.760 1.00 92.69 115 PRO A O 1
ATOM 920 N N . VAL A 1 116 ? 1.612 -14.081 -15.095 1.00 93.19 116 VAL A N 1
ATOM 921 C CA . VAL A 1 116 ? 1.999 -15.157 -14.170 1.00 93.19 116 VAL A CA 1
ATOM 922 C C . VAL A 1 116 ? 0.989 -16.298 -14.285 1.00 93.19 116 VAL A C 1
ATOM 924 O O . VAL A 1 116 ? -0.169 -16.138 -13.890 1.00 93.19 116 VAL A O 1
ATOM 927 N N . LYS A 1 117 ? 1.424 -17.433 -14.858 1.00 94.56 117 LYS A N 1
ATOM 928 C CA . LYS A 1 117 ? 0.562 -18.573 -15.227 1.00 94.56 117 LYS A CA 1
ATOM 929 C C . LYS A 1 117 ? 0.997 -19.917 -14.606 1.00 94.56 117 LYS A C 1
ATOM 931 O O . LYS A 1 117 ? 1.565 -20.745 -15.313 1.00 94.56 117 LYS A O 1
ATOM 936 N N . PRO A 1 118 ? 0.754 -20.162 -13.306 1.00 87.81 118 PRO A N 1
ATOM 937 C CA . PRO A 1 118 ? 1.147 -21.416 -12.656 1.00 87.81 118 PRO A CA 1
ATOM 938 C C . PRO A 1 118 ? 0.263 -22.627 -13.020 1.00 87.81 118 PRO A C 1
ATOM 940 O O . PRO A 1 118 ? 0.752 -23.749 -12.969 1.00 87.81 118 PRO A O 1
ATOM 943 N N . PHE A 1 119 ? -1.003 -22.425 -13.420 1.00 88.19 119 PHE A N 1
ATOM 944 C CA . PHE A 1 119 ? -1.971 -23.512 -13.679 1.00 88.19 119 PHE A CA 1
ATOM 945 C C . PHE A 1 119 ? -2.729 -23.338 -15.006 1.00 88.19 119 PHE A C 1
ATOM 947 O O . PHE A 1 119 ? -3.948 -23.459 -15.049 1.00 88.19 119 PHE A O 1
ATOM 954 N N . PHE A 1 120 ? -2.024 -22.989 -16.085 1.00 84.75 120 PHE A N 1
ATOM 955 C CA . PHE A 1 120 ? -2.595 -22.704 -17.418 1.00 84.75 120 PHE A CA 1
ATOM 956 C C . PHE A 1 120 ? -3.515 -21.469 -17.517 1.00 84.75 120 PHE A C 1
ATOM 958 O O . PHE A 1 120 ? -3.782 -21.016 -18.628 1.00 84.75 120 PHE A O 1
ATOM 965 N N . ASP A 1 121 ? -3.901 -20.857 -16.393 1.00 91.44 121 ASP A N 1
ATOM 966 C CA . ASP A 1 121 ? -4.590 -19.563 -16.332 1.00 91.44 121 ASP A CA 1
ATOM 967 C C . ASP A 1 121 ? -3.687 -18.443 -15.779 1.00 91.44 121 ASP A C 1
ATOM 969 O O . ASP A 1 121 ? -2.700 -18.695 -15.085 1.00 91.44 121 ASP A O 1
ATOM 973 N N . THR A 1 122 ? -4.005 -17.191 -16.114 1.00 91.88 122 THR A N 1
ATOM 974 C CA . THR A 1 122 ? -3.268 -15.997 -15.686 1.00 91.88 122 THR A CA 1
ATOM 975 C C . THR A 1 122 ? -3.850 -15.442 -14.395 1.00 91.88 122 THR A C 1
ATOM 977 O O . THR A 1 122 ? -4.911 -14.829 -14.408 1.00 91.88 122 THR A O 1
ATOM 980 N N . LEU A 1 123 ? -3.113 -15.563 -13.289 1.00 92.06 123 LEU A N 1
ATOM 981 C CA . LEU A 1 123 ? -3.548 -15.000 -12.005 1.00 92.06 123 LEU A CA 1
ATOM 982 C C . LEU A 1 123 ? -3.430 -13.473 -11.985 1.00 92.06 123 LEU A C 1
ATOM 984 O O . LEU A 1 123 ? -4.306 -12.768 -11.490 1.00 92.06 123 LEU A O 1
ATOM 988 N N . PHE A 1 124 ? -2.315 -12.956 -12.502 1.00 91.69 124 PHE A N 1
ATOM 989 C CA . PHE A 1 124 ? -2.037 -11.527 -12.587 1.00 91.69 124 PHE A CA 1
ATOM 990 C C . PHE A 1 124 ? -0.964 -11.237 -13.639 1.00 91.69 124 PHE A C 1
ATOM 992 O O . PHE A 1 124 ? -0.237 -12.126 -14.086 1.00 91.69 124 PHE A O 1
ATOM 999 N N . VAL A 1 125 ? -0.871 -9.967 -14.036 1.00 91.94 125 VAL A N 1
ATOM 1000 C CA . VAL A 1 125 ? 0.119 -9.466 -14.995 1.00 91.94 125 VAL A CA 1
ATOM 1001 C C . VAL A 1 125 ? 1.035 -8.474 -14.289 1.00 91.94 125 VAL A C 1
ATOM 1003 O O . VAL A 1 125 ? 0.569 -7.502 -13.693 1.00 91.94 125 VAL A O 1
ATOM 1006 N N . ILE A 1 126 ? 2.341 -8.714 -14.363 1.00 90.62 126 ILE A N 1
ATOM 1007 C CA . ILE A 1 126 ? 3.365 -7.850 -13.778 1.00 90.62 126 ILE A CA 1
ATOM 1008 C C . ILE A 1 126 ? 3.770 -6.791 -14.803 1.00 90.62 126 ILE A C 1
ATOM 1010 O O . ILE A 1 126 ? 4.166 -7.116 -15.921 1.00 90.62 126 ILE A O 1
ATOM 1014 N N . TYR A 1 127 ? 3.715 -5.525 -14.394 1.00 89.12 127 TYR A N 1
ATOM 1015 C CA . TYR A 1 127 ? 4.245 -4.393 -15.149 1.00 89.12 127 TYR A CA 1
ATOM 1016 C C . TYR A 1 127 ? 5.428 -3.824 -14.378 1.00 89.12 127 TYR A C 1
ATOM 1018 O O . TYR A 1 127 ? 5.260 -3.242 -13.308 1.00 89.12 127 TYR A O 1
ATOM 1026 N N . SER A 1 128 ? 6.631 -4.008 -14.904 1.00 85.38 128 SER A N 1
ATOM 1027 C CA . SER A 1 128 ? 7.865 -3.556 -14.270 1.00 85.38 128 SER A CA 1
ATOM 1028 C C . SER A 1 128 ? 8.562 -2.542 -15.168 1.00 85.38 128 SER A C 1
ATOM 1030 O O . SER A 1 128 ? 8.709 -2.743 -16.370 1.00 85.38 128 SER A O 1
ATOM 1032 N N . LYS A 1 129 ? 9.014 -1.427 -14.583 1.00 77.06 129 LYS A N 1
ATOM 1033 C CA . LYS A 1 129 ? 9.842 -0.425 -15.270 1.00 77.06 129 LYS A CA 1
ATOM 1034 C C . LYS A 1 129 ? 11.258 -0.986 -15.458 1.00 77.06 129 LYS A C 1
ATOM 1036 O O . LYS A 1 129 ? 12.207 -0.503 -14.849 1.00 77.06 129 LYS A O 1
ATOM 1041 N N . GLN A 1 130 ? 11.399 -2.071 -16.209 1.00 64.56 130 GLN A N 1
ATOM 1042 C CA . GLN A 1 130 ? 12.701 -2.641 -16.517 1.00 64.56 130 GLN A CA 1
ATOM 1043 C C . GLN A 1 130 ? 13.323 -1.850 -17.666 1.00 64.56 130 GLN A C 1
ATOM 1045 O O . GLN A 1 130 ? 12.816 -1.856 -18.784 1.00 64.56 130 GLN A O 1
ATOM 1050 N N . GLY A 1 131 ? 14.415 -1.139 -17.375 1.00 59.12 131 GLY A N 1
ATOM 1051 C CA . GLY A 1 131 ? 15.417 -0.863 -18.402 1.00 59.12 131 GLY A CA 1
ATOM 1052 C C . GLY A 1 131 ? 16.084 -2.182 -18.799 1.00 59.12 131 GLY A C 1
ATOM 1053 O O . GLY A 1 131 ? 16.165 -3.075 -17.962 1.00 59.12 131 GLY A O 1
ATOM 1054 N N . SER A 1 132 ? 16.501 -2.293 -20.064 1.00 44.97 132 SER A N 1
ATOM 1055 C CA . SER A 1 132 ? 17.086 -3.489 -20.689 1.00 44.97 132 SER A CA 1
ATOM 1056 C C . SER A 1 132 ? 17.935 -4.324 -19.720 1.00 44.97 132 SER A C 1
ATOM 1058 O O . SER A 1 132 ? 19.064 -3.953 -19.410 1.00 44.97 132 SER A O 1
ATOM 1060 N N . PHE A 1 133 ? 17.403 -5.456 -19.255 1.00 53.69 133 PHE A N 1
ATOM 1061 C CA . PHE A 1 133 ? 18.208 -6.539 -18.687 1.00 53.69 133 PHE A CA 1
ATOM 1062 C C . PHE A 1 133 ? 18.720 -7.392 -19.850 1.00 53.69 133 PHE A C 1
ATOM 1064 O O . PHE A 1 133 ? 18.370 -8.558 -19.995 1.00 53.69 133 PHE A O 1
ATOM 1071 N N . THR A 1 134 ? 19.478 -6.771 -20.747 1.00 42.72 134 THR A N 1
ATOM 1072 C CA . THR A 1 134 ? 20.356 -7.502 -21.658 1.00 42.72 134 THR A CA 1
ATOM 1073 C C . THR A 1 134 ? 21.651 -7.718 -20.894 1.00 42.72 134 THR A C 1
ATOM 1075 O O . THR A 1 134 ? 22.382 -6.754 -20.659 1.00 42.72 134 THR A O 1
ATOM 1078 N N . ALA A 1 135 ? 21.826 -8.950 -20.414 1.00 37.38 135 ALA A N 1
ATOM 1079 C CA . ALA A 1 135 ? 23.101 -9.470 -19.935 1.00 37.38 135 ALA A CA 1
ATOM 1080 C C . ALA A 1 135 ? 24.113 -9.558 -21.084 1.00 37.38 135 ALA A C 1
ATOM 1082 O O . ALA A 1 135 ? 23.660 -9.713 -22.244 1.00 37.38 135 ALA A O 1
#

Sequence (135 aa):
MRITIYFLFILCLVCGSGFAQQGVHDTTSRKNDSMRNAALDRQSQELQRLKAAHEEDSLRKVQLQAELSSLKSTDNLKKAELLGELKTIRSGDSLRRISQRRQVDSLKRFVKGFPVKPFFDTLFVIYSKQGSFTA

pLDDT: mean 81.14, std 16.36, range [37.38, 97.06]

Secondary structure (DSSP, 8-state):
-HHHHHHHHHHHHHTTSS--------HHHHHHHHHHHHHHHHHHHHHHHHHHHHHHHHHHHHHHHHHHHH--TT-HHHHHHHHHHHHHHHHHHHHHHHHHHHHHHHHHTTS--EEE-TTSS--EEE---------

Foldseek 3Di:
DVVVVVVVVVVVVVVPPDDDDDDPPPPVVVVVVVVVVVVVVVVVVVVVVVVVVVVVLVVLLVVLVVVLVVDDPVPVVVNVVSVVSNVVSVVVVVVVVVVVVVVVVVLVVPFDWDFDPPDNDGPDTDRDPDDDPPD

Radius of gyration: 32.86 Å; chains: 1; bounding box: 94×36×76 Å